Protein AF-A0A958PJY7-F1 (afdb_monomer_lite)

Secondary structure (DSSP, 8-state):
--TTHHHHHHHHH-SS------TTT-PPP------HHHHS-HHHHHHHHHHHHHHHHHHHH-HHHHHHHHHHHHTS-GGGTTTTGGG------B-HHHHHHHHHHHHHHHTSGGGTTPPPP-GGGG---HHHHHH-GGGB----

Sequence (144 aa):
TWNPYISQIRQAFGKGYAFYSGDEFYVLSWNLVATEAFASDTRRSSSLLRAFDRAREFMESSPEEAKILVSNALRVENRLLDPYWPDMEFDTTLDQSLILAMEAQARWYAQKERYKGQAVPNFLDYLSLDPLTQVSPEKVGVIR

pLDDT: mean 88.81, std 7.97, range [66.19, 97.88]

Radius of gyration: 19.01 Å; chains: 1; bounding box: 50×26×52 Å

Structure (mmCIF, N/CA/C/O backbone):
data_AF-A0A958PJY7-F1
#
_entry.id   AF-A0A958PJY7-F1
#
loop_
_atom_site.group_PDB
_atom_site.id
_atom_site.type_symbol
_atom_site.label_atom_id
_atom_site.label_alt_id
_atom_site.label_comp_id
_atom_site.label_asym_id
_atom_site.label_entity_id
_atom_site.label_seq_id
_atom_site.pdbx_PDB_ins_code
_atom_site.Cartn_x
_atom_site.Cartn_y
_atom_site.Cartn_z
_atom_site.occupancy
_atom_site.B_iso_or_equiv
_atom_site.auth_seq_id
_atom_site.auth_comp_id
_atom_site.auth_asym_id
_atom_site.auth_atom_id
_atom_site.pdbx_PDB_model_num
ATOM 1 N N . THR A 1 1 ? -9.414 -3.334 -19.588 1.00 70.44 1 THR A N 1
ATOM 2 C CA . THR A 1 1 ? -8.520 -4.483 -19.304 1.00 70.44 1 THR A CA 1
ATOM 3 C C . THR A 1 1 ? -7.217 -3.960 -18.714 1.00 70.44 1 THR A C 1
ATOM 5 O O . THR A 1 1 ? -7.046 -2.750 -18.752 1.00 70.44 1 THR A O 1
ATOM 8 N N . TRP A 1 2 ? -6.348 -4.810 -18.156 1.00 73.81 2 TRP A N 1
ATOM 9 C CA . TRP A 1 2 ? -5.084 -4.430 -17.489 1.00 73.81 2 TRP A CA 1
ATOM 10 C C . TRP A 1 2 ? -3.857 -5.009 -18.219 1.00 73.81 2 TRP A C 1
ATOM 12 O O . TRP A 1 2 ? -4.009 -5.847 -19.113 1.00 73.81 2 TRP A O 1
ATOM 22 N N . ASN A 1 3 ? -2.641 -4.585 -17.868 1.00 72.19 3 ASN A N 1
ATOM 23 C CA . ASN A 1 3 ? -1.423 -5.272 -18.314 1.00 72.19 3 ASN A CA 1
ATOM 24 C C . ASN A 1 3 ? -1.400 -6.723 -17.780 1.00 72.19 3 ASN A C 1
ATOM 26 O O . ASN A 1 3 ? -1.895 -6.973 -16.684 1.00 72.19 3 ASN A O 1
ATOM 30 N N . PRO A 1 4 ? -0.879 -7.709 -18.533 1.00 68.38 4 PRO A N 1
ATOM 31 C CA . PRO A 1 4 ? -0.191 -7.590 -19.824 1.00 68.38 4 PRO A CA 1
ATOM 32 C C . PRO A 1 4 ? -1.130 -7.527 -21.046 1.00 68.38 4 PRO A C 1
ATOM 34 O O . PRO A 1 4 ? -0.666 -7.356 -22.173 1.00 68.38 4 PRO A O 1
ATOM 37 N N . TYR A 1 5 ? -2.448 -7.655 -20.864 1.00 77.81 5 TYR A N 1
ATOM 38 C CA . TYR A 1 5 ? -3.404 -7.720 -21.976 1.00 77.81 5 TYR A CA 1
ATOM 39 C C . TYR A 1 5 ? -3.482 -6.416 -22.779 1.00 77.81 5 TYR A C 1
ATOM 41 O O . TYR A 1 5 ? -3.669 -6.468 -23.992 1.00 77.81 5 TYR A O 1
ATOM 49 N N . ILE A 1 6 ? -3.292 -5.251 -22.142 1.00 79.12 6 ILE A N 1
ATOM 50 C CA . ILE A 1 6 ? -3.172 -3.970 -22.863 1.00 79.12 6 ILE A CA 1
ATOM 51 C C . ILE A 1 6 ? -2.001 -4.029 -23.855 1.00 79.12 6 ILE A C 1
ATOM 53 O O . ILE A 1 6 ? -2.182 -3.701 -25.030 1.00 79.12 6 ILE A O 1
ATOM 57 N N . SER A 1 7 ? -0.820 -4.481 -23.416 1.00 76.62 7 SER A N 1
ATOM 58 C CA . SER A 1 7 ? 0.365 -4.607 -24.274 1.00 76.62 7 SER A CA 1
ATOM 59 C C . SER A 1 7 ? 0.125 -5.580 -25.433 1.00 76.62 7 SER A C 1
ATOM 61 O O . SER A 1 7 ? 0.457 -5.269 -26.575 1.00 76.62 7 SER A O 1
ATOM 63 N N . GLN A 1 8 ? -0.515 -6.723 -25.161 1.00 79.56 8 GLN A N 1
ATOM 64 C CA . GLN A 1 8 ? -0.845 -7.724 -26.182 1.00 79.56 8 GLN A CA 1
ATOM 65 C C . GLN A 1 8 ? -1.832 -7.186 -27.228 1.00 79.56 8 GLN A C 1
ATOM 67 O O . GLN A 1 8 ? -1.619 -7.372 -28.423 1.00 79.56 8 GLN A O 1
ATOM 72 N N . ILE A 1 9 ? -2.882 -6.472 -26.805 1.00 83.50 9 ILE A N 1
ATOM 73 C CA . ILE A 1 9 ? -3.858 -5.855 -27.719 1.00 83.50 9 ILE A CA 1
ATOM 74 C C . ILE A 1 9 ? -3.178 -4.800 -28.597 1.00 83.50 9 ILE A C 1
ATOM 76 O O . ILE A 1 9 ? -3.399 -4.782 -29.808 1.00 83.50 9 ILE A O 1
ATOM 80 N N . ARG A 1 10 ? -2.311 -3.956 -28.021 1.00 81.50 10 ARG A N 1
ATOM 81 C CA . ARG A 1 10 ? -1.537 -2.970 -28.794 1.00 81.50 10 ARG A CA 1
ATOM 82 C C . ARG A 1 10 ? -0.687 -3.643 -29.870 1.00 81.50 10 ARG A C 1
ATOM 84 O O . ARG A 1 10 ? -0.689 -3.194 -31.013 1.00 81.50 10 ARG A O 1
ATOM 91 N N . GLN A 1 11 ? -0.002 -4.727 -29.512 1.00 81.88 11 GLN A N 1
ATOM 92 C CA . GLN A 1 11 ? 0.849 -5.466 -30.440 1.00 81.88 11 GLN A CA 1
ATOM 93 C C . GLN A 1 11 ? 0.041 -6.173 -31.538 1.00 81.88 11 GLN A C 1
ATOM 95 O O . GLN A 1 11 ? 0.462 -6.175 -32.691 1.00 81.88 11 GLN A O 1
ATOM 100 N N . ALA A 1 12 ? -1.119 -6.741 -31.198 1.00 85.31 12 ALA A N 1
ATOM 101 C CA . ALA A 1 12 ? -1.949 -7.497 -32.132 1.00 85.31 12 ALA A CA 1
ATOM 102 C C . ALA A 1 12 ? -2.710 -6.610 -33.132 1.00 85.31 12 ALA A C 1
ATOM 104 O O . ALA A 1 12 ? -2.837 -6.979 -34.296 1.00 85.31 12 ALA A O 1
ATOM 105 N N . PHE A 1 13 ? -3.227 -5.458 -32.694 1.00 83.88 13 PHE A N 1
ATOM 106 C CA . PHE A 1 13 ? -4.108 -4.626 -33.522 1.00 83.88 13 PHE A CA 1
ATOM 107 C C . PHE A 1 13 ? -3.397 -3.450 -34.198 1.00 83.88 13 PHE A C 1
ATOM 109 O O . PHE A 1 13 ? -3.867 -2.988 -35.234 1.00 83.88 13 PHE A O 1
ATOM 116 N N . GLY A 1 14 ? -2.263 -2.969 -33.675 1.00 80.38 14 GLY A N 1
ATOM 117 C CA . GLY A 1 14 ? -1.501 -1.864 -34.267 1.00 80.38 14 GLY A CA 1
ATOM 118 C C . GLY A 1 14 ? -2.259 -0.527 -34.279 1.00 80.38 14 GLY A C 1
ATOM 119 O O . GLY A 1 14 ? -2.002 0.333 -33.444 1.00 80.38 14 GLY A O 1
ATOM 120 N N . LYS A 1 15 ? -3.195 -0.333 -35.219 1.00 80.12 15 LYS A N 1
ATOM 121 C CA . LYS A 1 15 ? -4.085 0.841 -35.336 1.00 80.12 15 LYS A CA 1
ATOM 122 C C . LYS A 1 15 ? -5.557 0.403 -35.299 1.00 80.12 15 LYS A C 1
ATOM 124 O O . LYS A 1 15 ? -5.874 -0.724 -35.649 1.00 80.12 15 LYS A O 1
ATOM 129 N N . GLY A 1 16 ? -6.467 1.310 -34.933 1.00 81.00 16 GLY A N 1
ATOM 130 C CA . GLY A 1 16 ? -7.920 1.055 -34.972 1.00 81.00 16 GLY A CA 1
ATOM 131 C C . GLY A 1 16 ? -8.568 0.709 -33.628 1.00 81.00 16 GLY A C 1
ATOM 132 O O . GLY A 1 16 ? -9.693 0.224 -33.604 1.00 81.00 16 GLY A O 1
ATOM 133 N N . TYR A 1 17 ? -7.887 0.978 -32.512 1.00 79.19 17 TYR A N 1
ATOM 134 C CA . TYR A 1 17 ? -8.467 0.931 -31.170 1.00 79.19 17 TYR A CA 1
ATOM 135 C C . TYR A 1 17 ? -8.529 2.339 -30.565 1.00 79.19 17 TYR A C 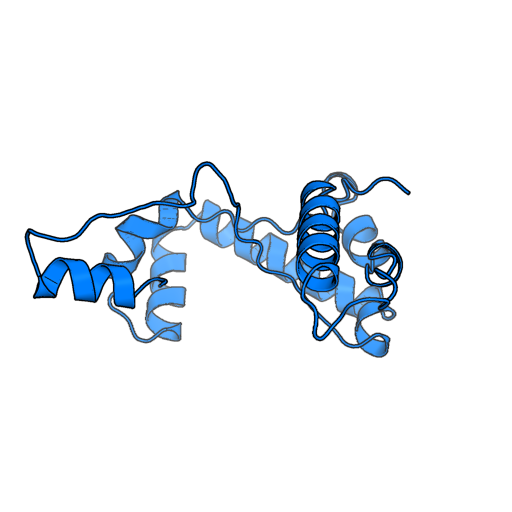1
ATOM 137 O O . TYR A 1 17 ? -7.673 3.180 -30.841 1.00 79.19 17 TYR A O 1
ATOM 145 N N . ALA A 1 18 ? -9.524 2.585 -29.712 1.00 82.69 18 ALA A N 1
ATOM 146 C CA . ALA A 1 18 ? -9.548 3.744 -28.827 1.00 82.69 18 ALA A CA 1
ATOM 147 C C . ALA A 1 18 ? -8.992 3.327 -27.462 1.00 82.69 18 ALA A C 1
ATOM 149 O O . ALA A 1 18 ? -9.424 2.322 -26.894 1.00 82.69 18 ALA A O 1
ATOM 150 N N . PHE A 1 19 ? -8.014 4.075 -26.953 1.00 78.12 19 PHE A N 1
ATOM 151 C CA . PHE A 1 19 ? -7.470 3.864 -25.617 1.00 78.12 19 PHE A CA 1
ATOM 152 C C . PHE A 1 19 ? -8.005 4.948 -24.691 1.00 78.12 19 PHE A C 1
ATOM 154 O O . PHE A 1 19 ? -7.750 6.128 -24.909 1.00 78.12 19 PHE A O 1
ATOM 161 N N . TYR A 1 20 ? -8.737 4.524 -23.668 1.00 77.94 20 TYR A N 1
ATOM 162 C CA . TYR A 1 20 ? -9.148 5.376 -22.563 1.00 77.94 20 TYR A CA 1
ATOM 163 C C . TYR A 1 20 ? -8.291 4.976 -21.368 1.00 77.94 20 TYR A C 1
ATOM 165 O O . TYR A 1 20 ? -8.437 3.859 -20.866 1.00 77.94 20 TYR A O 1
ATOM 173 N N . SER A 1 21 ? -7.358 5.842 -20.972 1.00 70.75 21 SER A N 1
ATOM 174 C CA . SER A 1 21 ? -6.606 5.644 -19.734 1.00 70.75 21 SER A CA 1
ATOM 175 C C . SER A 1 21 ? -7.438 6.174 -18.568 1.00 70.75 21 SER A C 1
ATOM 177 O O . SER A 1 21 ? -8.155 7.167 -18.696 1.00 70.75 21 SER A O 1
ATOM 179 N N . GLY A 1 22 ? -7.426 5.434 -17.461 1.00 67.69 22 GLY A N 1
ATOM 180 C CA . GLY A 1 22 ? -8.086 5.836 -16.220 1.00 67.69 22 GLY A CA 1
ATOM 181 C C . GLY A 1 22 ? -7.154 6.608 -15.294 1.00 67.69 22 GLY A C 1
ATOM 182 O O . GLY A 1 22 ? -7.562 6.920 -14.182 1.00 67.69 22 GLY A O 1
ATOM 183 N N . ASP A 1 23 ? -5.927 6.887 -15.736 1.00 67.31 23 ASP A N 1
ATOM 184 C CA . ASP A 1 23 ? -4.821 7.332 -14.883 1.00 67.31 23 ASP A CA 1
ATOM 185 C C . ASP A 1 23 ? -5.106 8.716 -14.269 1.00 67.31 23 ASP A C 1
ATOM 187 O O . ASP A 1 23 ? -4.646 9.022 -13.176 1.00 67.31 23 ASP A O 1
ATOM 191 N N . GLU A 1 24 ? -5.947 9.522 -14.926 1.00 66.19 24 GLU A N 1
ATOM 192 C CA . GLU A 1 24 ? -6.422 10.821 -14.422 1.00 66.19 24 GLU A CA 1
ATOM 193 C C . GLU A 1 24 ? -7.595 10.714 -13.428 1.00 66.19 24 GLU A C 1
ATOM 195 O O . GLU A 1 24 ? -7.910 11.679 -12.733 1.00 66.19 24 GLU A O 1
ATOM 200 N N . PHE A 1 25 ? -8.272 9.564 -13.355 1.00 70.12 25 PHE A N 1
ATOM 201 C CA . PHE A 1 25 ? -9.529 9.401 -12.610 1.00 70.12 25 PHE A CA 1
ATOM 202 C C . PHE A 1 25 ? -9.456 8.357 -11.497 1.00 70.12 25 PHE A C 1
ATOM 204 O O . PHE A 1 25 ? -10.376 8.274 -10.679 1.00 70.12 25 PHE A O 1
ATOM 211 N N . TYR A 1 26 ? -8.416 7.523 -11.481 1.00 69.56 26 TYR A N 1
ATOM 212 C CA . TYR A 1 26 ? -8.337 6.400 -10.564 1.00 69.56 26 TYR A CA 1
ATOM 213 C C . TYR A 1 26 ? -6.895 5.978 -10.284 1.00 69.56 26 TYR A C 1
ATOM 215 O O . TYR A 1 26 ? -6.175 5.537 -11.177 1.00 69.56 26 TYR A O 1
ATOM 223 N N . VAL A 1 27 ? -6.514 6.034 -9.009 1.00 73.44 27 VAL A N 1
ATOM 224 C CA . VAL A 1 27 ? -5.276 5.434 -8.509 1.00 73.44 27 VAL A CA 1
ATOM 225 C C . VAL A 1 27 ? -5.577 4.007 -8.070 1.00 73.44 27 VAL A C 1
ATOM 227 O O . VAL A 1 27 ? -6.519 3.757 -7.314 1.00 73.44 27 VAL A O 1
ATOM 230 N N . LEU A 1 28 ? -4.778 3.056 -8.544 1.00 80.12 28 LEU A N 1
ATOM 231 C CA . LEU A 1 28 ? -4.844 1.679 -8.070 1.00 80.12 28 LEU A CA 1
A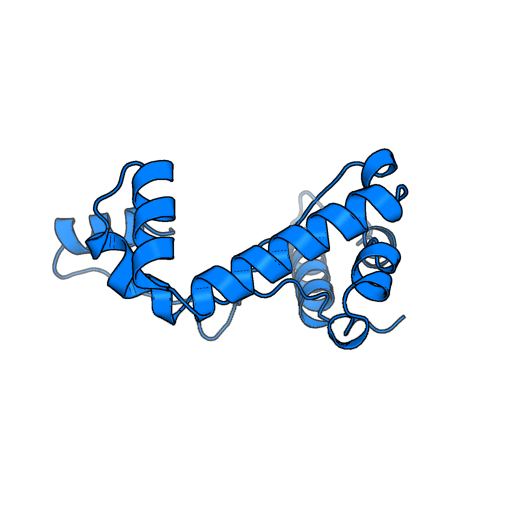TOM 232 C C . LEU A 1 28 ? -4.050 1.530 -6.783 1.00 80.12 28 LEU A C 1
ATOM 234 O O . LEU A 1 28 ? -2.841 1.735 -6.772 1.00 80.12 28 LEU A O 1
ATOM 238 N N . SER A 1 29 ? -4.735 1.116 -5.721 1.00 86.12 29 SER A N 1
ATOM 239 C CA . SER A 1 29 ? -4.103 0.746 -4.462 1.00 86.12 29 SER A CA 1
ATOM 240 C C . SER A 1 29 ? -3.890 -0.763 -4.368 1.00 86.12 29 SER A C 1
ATOM 242 O O . SER A 1 29 ? -4.740 -1.570 -4.761 1.00 86.12 29 SER A O 1
ATOM 244 N N . TRP A 1 30 ? -2.752 -1.145 -3.794 1.00 89.81 30 TRP A N 1
ATOM 245 C CA . TRP A 1 30 ? -2.466 -2.514 -3.382 1.00 89.81 30 TRP A CA 1
ATOM 246 C C . TRP A 1 30 ? -2.658 -2.610 -1.873 1.00 89.81 30 TRP A C 1
ATOM 248 O O . TRP A 1 30 ? -1.859 -2.096 -1.098 1.00 89.81 30 TRP A O 1
ATOM 258 N N . ASN A 1 31 ? -3.748 -3.248 -1.450 1.00 93.25 31 ASN A N 1
ATOM 259 C CA . ASN A 1 31 ? -4.122 -3.297 -0.039 1.00 93.25 31 ASN A CA 1
ATOM 260 C C . ASN A 1 31 ? -3.551 -4.551 0.629 1.00 93.25 31 ASN A C 1
ATOM 262 O O . ASN A 1 31 ? -3.809 -5.673 0.183 1.00 93.25 31 ASN A O 1
ATOM 266 N N . LEU A 1 32 ? -2.818 -4.370 1.729 1.00 94.19 32 LEU A N 1
ATOM 267 C CA . LEU A 1 32 ? -2.431 -5.469 2.609 1.00 94.19 32 LEU A CA 1
ATOM 268 C C . LEU A 1 32 ? -3.636 -5.871 3.460 1.00 94.19 32 LEU A C 1
ATOM 270 O O . LEU A 1 32 ? -4.130 -5.090 4.268 1.00 94.19 32 LEU A O 1
ATOM 274 N N . VAL A 1 33 ? -4.101 -7.106 3.283 1.00 95.25 33 VAL A N 1
ATOM 275 C CA . VAL A 1 33 ? -5.240 -7.655 4.023 1.00 95.25 33 VAL A CA 1
ATOM 276 C C . VAL A 1 33 ? -4.770 -8.846 4.842 1.00 95.25 33 VAL A C 1
ATOM 278 O O . VAL A 1 33 ? -4.040 -9.709 4.353 1.00 95.25 33 VAL A O 1
ATOM 281 N N . ALA A 1 34 ? -5.204 -8.903 6.094 1.00 95.19 34 ALA A N 1
ATOM 282 C CA . ALA A 1 34 ? -4.890 -9.987 7.006 1.00 95.19 34 ALA A CA 1
ATOM 283 C C . ALA A 1 34 ? -6.131 -10.399 7.798 1.00 95.19 34 ALA A C 1
ATOM 285 O O . ALA A 1 34 ? -7.101 -9.653 7.911 1.00 95.19 34 ALA A O 1
ATOM 286 N N . THR A 1 35 ? -6.088 -11.593 8.383 1.00 96.56 35 THR A N 1
ATOM 287 C CA . THR A 1 35 ? -7.076 -11.995 9.389 1.00 96.56 35 THR A CA 1
ATOM 288 C C . THR A 1 35 ? -6.985 -11.082 10.609 1.00 96.56 35 THR A C 1
ATOM 290 O O . THR A 1 35 ? -5.878 -10.698 10.991 1.00 96.56 35 THR A O 1
ATOM 293 N N . GLU A 1 36 ? -8.102 -10.855 11.296 1.00 94.06 36 GLU A N 1
ATOM 294 C CA . GLU A 1 36 ? -8.151 -10.074 12.540 1.00 94.06 36 GLU A CA 1
ATOM 295 C C . GLU A 1 36 ? -7.140 -10.566 13.591 1.00 94.06 36 GLU A C 1
ATOM 297 O O . GLU A 1 36 ? -6.441 -9.767 14.210 1.00 94.06 36 GLU A O 1
ATOM 302 N N . ALA A 1 37 ? -6.963 -11.885 13.721 1.00 96.56 37 ALA A N 1
ATOM 303 C CA . ALA A 1 37 ? -5.994 -12.480 14.645 1.00 96.56 37 ALA A CA 1
ATOM 304 C C . ALA A 1 37 ? -4.528 -12.120 14.327 1.00 96.56 37 ALA A C 1
ATOM 306 O O . ALA A 1 37 ? -3.697 -12.059 15.227 1.00 96.56 37 ALA A O 1
ATOM 307 N N . PHE A 1 38 ? -4.193 -11.891 13.055 1.00 97.06 38 PHE A N 1
ATOM 308 C CA . PHE A 1 38 ? -2.850 -11.463 12.655 1.00 97.06 38 PHE A CA 1
ATOM 309 C C . PHE A 1 38 ? -2.701 -9.946 12.770 1.00 97.06 38 PHE A C 1
ATOM 311 O O . PHE A 1 38 ? -1.675 -9.469 13.245 1.00 97.06 38 PHE A O 1
ATOM 318 N N . ALA A 1 39 ? -3.724 -9.197 12.350 1.00 94.44 39 ALA A N 1
ATOM 319 C CA . ALA A 1 39 ? -3.727 -7.741 12.420 1.00 94.44 39 ALA A CA 1
ATOM 320 C C . ALA A 1 39 ? -3.610 -7.242 13.871 1.00 94.44 39 ALA A C 1
ATOM 322 O O . ALA A 1 39 ? -2.816 -6.342 14.142 1.00 94.44 39 ALA A O 1
ATOM 323 N N . SER A 1 40 ? -4.318 -7.895 14.801 1.00 94.31 40 SER A N 1
ATOM 324 C CA . SER A 1 40 ? -4.301 -7.570 16.234 1.00 94.31 40 SER A CA 1
ATOM 325 C C . SER A 1 40 ? -3.032 -8.014 16.979 1.00 94.31 40 SER A C 1
ATOM 327 O O . SER A 1 40 ? -2.748 -7.482 18.050 1.00 94.31 40 SER A O 1
ATOM 329 N N . ASP A 1 41 ? -2.213 -8.924 16.428 1.00 97.31 41 ASP A N 1
ATOM 330 C CA . ASP A 1 41 ? -0.850 -9.161 16.931 1.00 97.31 41 ASP A CA 1
ATOM 331 C C . ASP A 1 41 ? 0.076 -8.060 16.399 1.00 97.31 41 ASP A C 1
ATOM 333 O O . ASP A 1 41 ? 0.850 -8.269 15.459 1.00 97.31 41 ASP A O 1
ATOM 337 N N . THR A 1 42 ? 0.002 -6.877 17.021 1.00 96.25 42 THR A N 1
ATOM 338 C CA . THR A 1 42 ? 0.753 -5.676 16.619 1.00 96.25 42 THR A CA 1
ATOM 339 C C . THR A 1 42 ? 2.249 -5.948 16.497 1.00 96.25 42 THR A C 1
ATOM 341 O O . THR A 1 42 ? 2.918 -5.400 15.633 1.00 96.25 42 THR A O 1
ATOM 344 N N . ARG A 1 43 ? 2.815 -6.851 17.305 1.00 97.31 43 ARG A N 1
ATOM 345 C CA . ARG A 1 43 ? 4.238 -7.197 17.199 1.00 97.31 43 ARG A CA 1
ATOM 346 C C . ARG A 1 43 ? 4.541 -7.896 15.871 1.00 97.31 43 ARG A C 1
ATOM 348 O O . ARG A 1 43 ? 5.525 -7.548 15.215 1.00 97.31 43 ARG A O 1
ATOM 355 N N . ARG A 1 44 ? 3.742 -8.897 15.486 1.00 97.62 44 ARG A N 1
ATOM 356 C CA . ARG A 1 44 ? 3.941 -9.624 14.221 1.00 97.62 44 ARG A CA 1
ATOM 357 C C . ARG A 1 44 ? 3.630 -8.751 13.013 1.00 97.62 44 ARG A C 1
ATOM 359 O O . ARG A 1 44 ? 4.435 -8.725 12.083 1.00 97.62 44 ARG A O 1
ATOM 366 N N . SER A 1 45 ? 2.519 -8.023 13.037 1.00 97.44 45 SER A N 1
ATOM 367 C CA . SER A 1 45 ? 2.127 -7.143 11.935 1.00 97.44 45 SER A CA 1
ATOM 368 C C . SER A 1 45 ? 3.111 -5.978 11.762 1.00 97.44 45 SER A C 1
ATOM 370 O O . SER A 1 45 ? 3.587 -5.769 10.648 1.00 97.44 45 SER A O 1
ATOM 372 N N . SER A 1 46 ? 3.568 -5.325 12.837 1.00 97.81 46 SER A N 1
ATOM 373 C CA . SER A 1 46 ? 4.634 -4.309 12.762 1.00 97.81 46 SER A CA 1
ATOM 374 C C . SER A 1 46 ? 5.956 -4.879 12.241 1.00 97.81 46 SER A C 1
ATOM 376 O O . SER A 1 46 ? 6.676 -4.211 11.502 1.00 97.81 46 SER A O 1
ATOM 378 N N . SER A 1 47 ? 6.307 -6.122 12.595 1.00 97.75 47 SER A N 1
ATOM 379 C CA . SER A 1 47 ? 7.511 -6.770 12.056 1.00 97.75 47 SER A CA 1
ATOM 380 C C . SER A 1 47 ? 7.417 -7.003 10.548 1.00 97.75 47 SER A C 1
ATOM 382 O O . SER A 1 47 ? 8.440 -6.912 9.866 1.00 97.75 47 SER A O 1
ATOM 384 N N . LEU A 1 48 ? 6.224 -7.317 10.034 1.00 97.56 48 LEU A N 1
ATOM 385 C CA . LEU A 1 48 ? 5.985 -7.435 8.599 1.00 97.56 48 LEU A CA 1
ATOM 386 C C . LEU A 1 48 ? 6.129 -6.068 7.926 1.00 97.56 48 LEU A C 1
ATOM 388 O O . LEU A 1 48 ? 6.897 -5.952 6.979 1.00 97.56 48 LEU A O 1
ATOM 392 N N . LEU A 1 49 ? 5.492 -5.023 8.458 1.00 97.44 49 LEU A N 1
ATOM 393 C CA . LEU A 1 49 ? 5.571 -3.668 7.896 1.00 97.44 49 LEU A CA 1
ATOM 394 C C . LEU A 1 49 ? 7.013 -3.127 7.852 1.00 97.44 49 LEU A C 1
ATOM 396 O O . LEU A 1 49 ? 7.437 -2.606 6.827 1.00 97.44 49 LEU A O 1
ATOM 400 N N . ARG A 1 50 ? 7.839 -3.377 8.881 1.00 97.88 50 ARG A N 1
ATOM 401 C CA . ARG A 1 50 ? 9.287 -3.061 8.832 1.00 97.88 50 ARG A CA 1
ATOM 402 C C . ARG A 1 50 ? 10.047 -3.843 7.756 1.00 97.88 50 ARG A C 1
ATOM 404 O O . ARG A 1 50 ? 11.121 -3.428 7.327 1.00 97.88 50 ARG A O 1
ATOM 411 N N . ALA A 1 51 ? 9.584 -5.033 7.376 1.00 97.62 51 ALA A N 1
ATOM 412 C CA . ALA A 1 51 ? 10.176 -5.768 6.260 1.00 97.62 51 ALA A CA 1
ATOM 413 C C . ALA A 1 51 ? 9.795 -5.138 4.914 1.00 97.62 51 ALA A C 1
ATOM 415 O O . ALA A 1 51 ? 10.650 -5.074 4.037 1.00 97.62 51 ALA A O 1
ATOM 416 N N . PHE A 1 52 ? 8.567 -4.628 4.781 1.00 96.50 52 PHE A N 1
ATOM 417 C CA . PHE A 1 52 ? 8.137 -3.863 3.608 1.00 96.50 52 PHE A CA 1
ATOM 418 C C . PHE A 1 52 ? 8.930 -2.562 3.457 1.00 96.50 52 PHE A C 1
ATOM 420 O O . PHE A 1 52 ? 9.439 -2.311 2.371 1.00 96.50 52 PHE A O 1
ATOM 427 N N . ASP A 1 53 ? 9.146 -1.802 4.535 1.00 95.62 53 ASP A N 1
ATOM 428 C CA . ASP A 1 53 ? 9.978 -0.589 4.471 1.00 95.62 53 ASP A CA 1
ATOM 429 C C . ASP A 1 53 ? 11.414 -0.889 4.027 1.00 95.62 53 ASP A C 1
ATOM 431 O O . ASP A 1 53 ? 11.932 -0.236 3.129 1.00 95.62 53 ASP A O 1
ATOM 435 N N . ARG A 1 54 ? 12.037 -1.944 4.569 1.00 97.06 54 ARG A N 1
ATOM 436 C CA . ARG A 1 54 ? 13.373 -2.374 4.118 1.00 97.06 54 ARG A CA 1
ATOM 437 C C . ARG A 1 54 ? 13.386 -2.818 2.656 1.00 97.06 54 ARG A C 1
ATOM 439 O O . ARG A 1 54 ? 14.375 -2.603 1.962 1.00 97.06 54 ARG A O 1
ATOM 446 N N . ALA A 1 55 ? 12.317 -3.463 2.187 1.00 96.12 55 ALA A N 1
ATOM 447 C CA . ALA A 1 55 ? 12.196 -3.847 0.785 1.00 96.12 55 ALA A CA 1
ATOM 448 C C . ALA A 1 55 ? 12.071 -2.612 -0.116 1.00 96.12 55 ALA A C 1
ATOM 450 O O . ALA A 1 55 ? 12.739 -2.554 -1.143 1.00 96.12 55 ALA A O 1
ATOM 451 N N . ARG A 1 56 ? 11.279 -1.612 0.286 1.00 95.25 56 ARG A N 1
ATOM 452 C CA . ARG A 1 56 ? 11.171 -0.321 -0.404 1.00 95.25 56 ARG A CA 1
ATOM 453 C C . ARG A 1 56 ? 12.524 0.382 -0.481 1.00 95.25 56 ARG A C 1
ATOM 455 O O . ARG A 1 56 ? 12.965 0.702 -1.578 1.00 95.25 56 ARG A O 1
ATOM 462 N N . GLU A 1 57 ? 13.218 0.528 0.646 1.00 95.56 57 GLU A N 1
ATOM 463 C CA . GLU A 1 57 ? 14.564 1.121 0.696 1.00 95.56 57 GLU A CA 1
ATOM 464 C C . GLU A 1 57 ? 15.547 0.392 -0.233 1.00 95.56 57 GLU A C 1
ATOM 466 O O . GLU A 1 57 ? 16.336 1.022 -0.939 1.00 95.56 57 GLU A O 1
ATOM 471 N N . PHE A 1 58 ? 15.491 -0.942 -0.278 1.00 96.50 58 PHE A N 1
ATOM 472 C CA . PHE A 1 58 ? 16.295 -1.736 -1.207 1.00 96.50 58 PHE A CA 1
ATOM 473 C C . PHE A 1 58 ? 15.932 -1.474 -2.678 1.00 96.50 58 PHE A C 1
ATOM 475 O O . PHE A 1 58 ? 16.823 -1.325 -3.510 1.00 96.50 58 PHE A O 1
ATOM 482 N N . MET A 1 59 ? 14.642 -1.383 -3.013 1.00 94.50 59 MET A N 1
ATOM 483 C CA . MET A 1 59 ? 14.194 -1.075 -4.378 1.00 94.50 59 MET A CA 1
ATOM 484 C C . MET A 1 59 ? 14.593 0.336 -4.826 1.00 94.50 59 MET A C 1
ATOM 486 O O . MET A 1 59 ? 14.926 0.524 -5.994 1.00 94.50 59 MET A O 1
ATOM 490 N N . GLU A 1 60 ? 14.593 1.307 -3.911 1.00 93.12 60 GLU A N 1
ATOM 491 C CA . GLU A 1 60 ? 15.013 2.689 -4.169 1.00 93.12 60 GLU A CA 1
ATOM 492 C C . GLU A 1 60 ? 16.539 2.804 -4.339 1.00 93.12 60 GLU A C 1
ATOM 494 O O . GLU A 1 60 ? 17.017 3.489 -5.243 1.00 93.12 60 GLU A O 1
ATOM 499 N N . SER A 1 61 ? 17.312 2.120 -3.489 1.00 96.06 61 SER A N 1
ATOM 500 C CA . SER A 1 61 ? 18.784 2.184 -3.490 1.00 96.06 61 SER A CA 1
ATOM 501 C C . SER A 1 61 ? 19.451 1.305 -4.552 1.00 96.06 61 SER A C 1
ATOM 503 O O . SER A 1 61 ? 20.510 1.675 -5.063 1.00 96.06 61 SER A O 1
ATOM 505 N N . SER A 1 62 ? 18.826 0.182 -4.918 1.00 96.38 62 SER A N 1
ATOM 506 C CA . SER A 1 62 ? 19.359 -0.806 -5.864 1.00 96.38 62 SER A CA 1
ATOM 507 C C . SER A 1 62 ? 18.295 -1.265 -6.880 1.00 96.38 62 SER A C 1
ATOM 509 O O . SER A 1 62 ? 17.974 -2.457 -6.954 1.00 96.38 62 SER A O 1
ATOM 511 N N . PRO A 1 63 ? 17.748 -0.359 -7.717 1.00 93.62 63 PRO A N 1
ATOM 512 C CA . PRO A 1 63 ? 16.609 -0.657 -8.593 1.00 93.62 63 PRO A CA 1
ATOM 513 C C . PRO A 1 63 ? 16.884 -1.766 -9.620 1.00 93.62 63 PRO A C 1
ATOM 515 O O . PRO A 1 63 ? 16.004 -2.576 -9.907 1.00 93.62 63 PRO A O 1
ATOM 518 N N . GLU A 1 64 ? 18.103 -1.860 -10.158 1.00 94.88 64 GLU A N 1
ATOM 519 C CA . GLU A 1 64 ? 18.458 -2.918 -11.116 1.00 94.88 64 GLU A CA 1
ATOM 520 C C . GLU A 1 64 ? 18.492 -4.305 -10.463 1.00 94.88 64 GLU A C 1
ATOM 522 O O . GLU A 1 64 ? 17.947 -5.268 -11.008 1.00 94.88 64 GLU A O 1
ATOM 527 N N . GLU A 1 65 ? 19.067 -4.411 -9.264 1.00 96.69 65 GLU A N 1
ATOM 528 C CA . GLU A 1 65 ? 19.091 -5.662 -8.499 1.00 96.69 65 GLU A CA 1
ATOM 529 C C . GLU A 1 65 ? 17.678 -6.072 -8.072 1.00 96.69 65 GLU A C 1
ATOM 531 O O . GLU A 1 65 ? 17.296 -7.238 -8.205 1.00 96.69 65 GLU A O 1
ATOM 536 N N . ALA A 1 66 ? 16.864 -5.107 -7.641 1.00 95.88 66 ALA A N 1
ATOM 537 C CA . ALA A 1 66 ? 15.458 -5.326 -7.342 1.00 95.88 66 ALA A CA 1
ATOM 538 C C . ALA A 1 66 ? 14.676 -5.841 -8.558 1.00 95.88 66 ALA A C 1
ATOM 540 O O . ALA A 1 66 ? 13.976 -6.852 -8.450 1.00 95.88 66 ALA A O 1
ATOM 541 N N . LYS A 1 67 ? 14.845 -5.229 -9.739 1.00 94.31 67 LYS A N 1
ATOM 542 C CA . LYS A 1 67 ? 14.243 -5.720 -10.989 1.00 94.31 67 LYS A CA 1
ATOM 543 C C . LYS A 1 67 ? 14.688 -7.144 -11.320 1.00 94.31 67 LYS A C 1
ATOM 545 O O . LYS A 1 67 ? 13.873 -7.939 -11.791 1.00 94.31 67 LYS A O 1
ATOM 550 N N . ILE A 1 68 ? 15.942 -7.522 -11.050 1.00 95.88 68 ILE A N 1
ATOM 551 C CA . ILE A 1 68 ? 16.413 -8.908 -11.228 1.00 95.88 68 ILE A CA 1
ATOM 552 C C . ILE A 1 68 ? 15.656 -9.862 -10.294 1.00 95.88 68 ILE A C 1
ATOM 554 O O . ILE A 1 68 ? 15.161 -10.893 -10.750 1.00 95.88 68 ILE A O 1
ATOM 558 N N . LEU A 1 69 ? 15.500 -9.522 -9.013 1.00 96.00 69 LEU A N 1
ATOM 559 C CA . LEU A 1 69 ? 14.728 -10.344 -8.073 1.00 96.00 69 LEU A CA 1
ATOM 560 C C . LEU A 1 69 ? 13.265 -10.496 -8.508 1.00 96.00 69 LEU A C 1
ATOM 562 O O . LEU A 1 69 ? 12.748 -11.615 -8.549 1.00 96.00 69 LEU A O 1
ATOM 566 N N . VAL A 1 70 ? 12.616 -9.390 -8.880 1.00 93.44 70 VAL A N 1
ATOM 567 C CA . VAL A 1 70 ? 11.214 -9.380 -9.323 1.00 93.44 70 VAL A CA 1
ATOM 568 C C . VAL A 1 70 ? 11.042 -10.175 -10.617 1.00 93.44 70 VAL A C 1
ATOM 570 O O . VAL A 1 70 ? 10.156 -11.022 -10.704 1.00 93.44 70 VAL A O 1
ATOM 573 N N . SER A 1 71 ? 11.905 -9.965 -11.610 1.00 92.88 71 SER A N 1
ATOM 574 C CA . SER A 1 71 ? 11.841 -10.677 -12.893 1.00 92.88 71 SER A CA 1
ATOM 575 C C . SER A 1 71 ? 12.052 -12.185 -12.738 1.00 92.88 71 SER A C 1
ATOM 577 O O . SER A 1 71 ? 11.302 -12.966 -13.325 1.00 92.88 71 SER A O 1
ATOM 579 N N . ASN A 1 72 ? 12.975 -12.607 -11.868 1.00 95.25 72 ASN A N 1
ATOM 580 C CA . ASN A 1 72 ? 13.163 -14.015 -11.517 1.00 95.25 72 ASN A CA 1
ATOM 581 C C . ASN A 1 72 ? 11.928 -14.609 -10.822 1.00 95.25 72 ASN A C 1
ATOM 583 O O . ASN A 1 72 ? 11.501 -15.714 -11.165 1.00 95.25 72 ASN A O 1
ATOM 587 N N . ALA A 1 73 ? 11.331 -13.881 -9.872 1.00 93.81 73 ALA A N 1
ATOM 588 C CA . ALA A 1 73 ? 10.138 -14.326 -9.152 1.00 93.81 73 ALA A CA 1
ATOM 589 C C . ALA A 1 73 ? 8.915 -14.453 -10.075 1.00 93.81 73 ALA A C 1
ATOM 591 O O . ALA A 1 73 ? 8.176 -15.436 -10.002 1.00 93.81 73 ALA A O 1
ATOM 592 N N . LEU A 1 74 ? 8.728 -13.485 -10.975 1.00 90.31 74 LEU A N 1
ATOM 593 C CA . LEU A 1 74 ? 7.626 -13.449 -11.938 1.00 90.31 74 LEU A CA 1
ATOM 594 C C . LEU A 1 74 ? 7.881 -14.299 -13.190 1.00 90.31 74 LEU A C 1
ATOM 596 O O . LEU A 1 74 ? 6.952 -14.530 -13.962 1.00 90.31 74 LEU A O 1
ATOM 600 N N . ARG A 1 75 ? 9.114 -14.784 -13.388 1.00 92.44 75 ARG A N 1
ATOM 601 C CA . ARG A 1 75 ? 9.563 -15.522 -14.581 1.00 92.44 75 ARG A CA 1
ATOM 602 C C . ARG A 1 75 ? 9.337 -14.737 -15.879 1.00 92.44 75 ARG A C 1
ATOM 604 O O . ARG A 1 75 ? 8.858 -15.284 -16.872 1.00 92.44 75 ARG A O 1
ATOM 611 N N . VAL A 1 76 ? 9.688 -13.454 -15.862 1.00 88.44 76 VAL A N 1
ATOM 612 C CA . VAL A 1 76 ? 9.625 -12.544 -17.018 1.00 88.44 76 VAL A CA 1
ATOM 613 C C . VAL A 1 76 ? 11.012 -11.990 -17.332 1.00 88.44 76 VAL A C 1
ATOM 615 O O . VAL A 1 76 ? 11.896 -12.006 -16.482 1.00 88.44 76 VAL A O 1
ATOM 618 N N . GLU A 1 77 ? 11.228 -11.489 -18.546 1.00 87.19 77 GLU A N 1
ATOM 619 C CA . GLU A 1 77 ? 12.478 -10.794 -18.873 1.00 87.19 77 GLU A CA 1
ATOM 620 C C . GLU A 1 77 ? 12.566 -9.464 -18.107 1.00 87.19 77 GLU A C 1
ATOM 622 O O . GLU A 1 77 ? 11.613 -8.688 -18.112 1.00 87.19 77 GLU A O 1
ATOM 627 N N . ASN A 1 78 ? 13.721 -9.172 -17.498 1.00 87.94 78 ASN A N 1
ATOM 628 C CA . ASN A 1 78 ? 13.943 -7.960 -16.695 1.00 87.94 78 ASN A CA 1
ATOM 629 C C . ASN A 1 78 ? 13.558 -6.668 -17.443 1.00 87.94 78 ASN A C 1
ATOM 631 O O . ASN A 1 78 ? 12.802 -5.861 -16.913 1.00 87.94 78 ASN A O 1
ATOM 635 N N . ARG A 1 79 ? 13.951 -6.544 -18.718 1.00 87.06 79 ARG A N 1
ATOM 636 C CA . ARG A 1 79 ? 13.635 -5.384 -19.574 1.00 87.06 79 ARG A CA 1
ATOM 637 C C . ARG A 1 79 ? 12.138 -5.098 -19.752 1.00 87.06 79 ARG A C 1
ATOM 639 O O . ARG A 1 79 ? 11.766 -4.022 -20.205 1.00 87.06 79 ARG A O 1
ATOM 646 N N . LEU A 1 80 ? 11.263 -6.068 -19.466 1.00 85.69 80 LEU A N 1
ATOM 647 C CA . LEU A 1 80 ? 9.813 -5.857 -19.530 1.00 85.69 80 LEU A CA 1
ATOM 648 C C . LEU A 1 80 ? 9.295 -5.045 -18.339 1.00 85.69 80 LEU A C 1
ATOM 650 O O . LEU A 1 80 ? 8.166 -4.568 -18.401 1.00 85.69 80 LEU A O 1
ATOM 654 N N . LEU A 1 81 ? 10.095 -4.893 -17.279 1.00 87.31 81 LEU A N 1
ATOM 655 C CA . LEU A 1 81 ? 9.759 -4.088 -16.107 1.00 87.31 81 LEU A CA 1
ATOM 656 C C . LEU A 1 81 ? 10.085 -2.603 -16.309 1.00 87.31 81 LEU A C 1
ATOM 658 O O . LEU A 1 81 ? 9.406 -1.767 -15.720 1.00 87.31 81 LEU A O 1
ATOM 662 N N . ASP A 1 82 ? 11.057 -2.265 -17.165 1.00 88.50 82 ASP A N 1
ATOM 663 C CA . ASP A 1 82 ? 11.535 -0.886 -17.365 1.00 88.50 82 ASP A CA 1
ATOM 664 C C . ASP A 1 82 ? 10.429 0.136 -17.671 1.00 88.50 82 ASP A C 1
ATOM 666 O O . ASP A 1 82 ? 10.467 1.219 -17.091 1.00 88.50 82 ASP A O 1
ATOM 670 N N . PRO A 1 83 ? 9.420 -0.161 -18.517 1.00 84.94 83 PRO A N 1
ATOM 671 C CA . PRO A 1 83 ? 8.369 0.810 -18.811 1.00 84.94 83 PRO A CA 1
ATOM 672 C C . PRO A 1 83 ? 7.424 1.081 -17.637 1.00 84.94 83 PRO A C 1
ATOM 674 O O . PRO A 1 83 ? 6.698 2.062 -17.690 1.00 84.94 83 PRO A O 1
ATOM 677 N N . TYR A 1 84 ? 7.382 0.200 -16.633 1.00 82.19 84 TYR A N 1
ATOM 678 C CA . TYR A 1 84 ? 6.426 0.269 -15.522 1.00 82.19 84 TYR A CA 1
ATOM 679 C C . TYR A 1 84 ? 7.084 0.666 -14.204 1.00 82.19 84 TYR A C 1
ATOM 681 O O . TYR A 1 84 ? 6.413 1.194 -13.327 1.00 82.19 84 TYR A O 1
ATOM 689 N N . TRP A 1 85 ? 8.382 0.396 -14.051 1.00 88.50 85 TRP A N 1
ATOM 690 C CA . TRP A 1 85 ? 9.114 0.639 -12.811 1.00 88.50 85 TRP A CA 1
ATOM 691 C C . TRP A 1 85 ? 9.029 2.095 -12.319 1.00 88.50 85 TRP A C 1
ATOM 693 O O . TRP A 1 85 ? 8.801 2.278 -11.127 1.00 88.50 85 TRP A O 1
ATOM 703 N N . PRO A 1 86 ? 9.142 3.130 -13.183 1.00 87.00 86 PRO A N 1
ATOM 704 C CA . PRO A 1 86 ? 9.016 4.524 -12.749 1.00 87.00 86 PRO A CA 1
ATOM 705 C C . PRO A 1 86 ? 7.608 4.912 -12.277 1.00 87.00 86 PRO A C 1
ATOM 707 O O . PRO A 1 86 ? 7.475 5.868 -11.522 1.00 87.00 86 PRO A O 1
ATOM 710 N N . ASP A 1 87 ? 6.579 4.179 -12.711 1.00 82.88 87 ASP A N 1
ATOM 711 C CA . ASP A 1 87 ? 5.175 4.455 -12.381 1.00 82.88 87 ASP A CA 1
ATOM 712 C C . ASP A 1 87 ? 4.725 3.731 -11.096 1.00 82.88 87 ASP A C 1
ATOM 714 O O . ASP A 1 87 ? 3.575 3.857 -10.674 1.00 82.88 87 ASP A O 1
ATOM 718 N N . MET A 1 88 ? 5.601 2.926 -10.484 1.00 84.50 88 MET A N 1
ATOM 719 C CA . MET A 1 88 ? 5.292 2.146 -9.289 1.00 84.50 88 MET A CA 1
ATOM 720 C C . MET A 1 88 ? 5.752 2.862 -8.019 1.00 84.50 88 MET A C 1
ATOM 722 O O . MET A 1 88 ? 6.944 3.050 -7.787 1.00 84.50 88 MET A O 1
ATOM 726 N N . GLU A 1 89 ? 4.796 3.174 -7.150 1.00 86.94 89 GLU A N 1
ATOM 727 C CA . GLU A 1 89 ? 5.052 3.644 -5.792 1.00 86.94 89 GLU A CA 1
ATOM 728 C C . GLU A 1 89 ? 4.926 2.467 -4.815 1.00 86.94 89 GLU A C 1
ATOM 730 O O . GLU A 1 89 ? 3.861 1.864 -4.673 1.00 86.94 89 GLU A O 1
ATOM 735 N N . PHE A 1 90 ? 6.036 2.104 -4.168 1.00 87.38 90 PHE A N 1
ATOM 736 C CA . PHE A 1 90 ? 6.116 0.957 -3.255 1.00 87.38 90 PHE A CA 1
ATOM 737 C C . PHE A 1 90 ? 6.050 1.361 -1.778 1.00 87.38 90 PHE A C 1
ATOM 739 O O . PHE A 1 90 ? 6.631 0.683 -0.926 1.00 87.38 90 PHE A O 1
ATOM 746 N N . ASP A 1 91 ? 5.367 2.464 -1.465 1.00 91.19 91 ASP A N 1
ATOM 747 C CA . ASP A 1 91 ? 5.199 2.900 -0.083 1.00 91.19 91 ASP A CA 1
ATOM 748 C C . ASP A 1 91 ? 3.981 2.260 0.593 1.00 91.19 91 ASP A C 1
ATOM 750 O O . ASP A 1 91 ? 2.949 2.005 -0.023 1.00 91.19 91 ASP A O 1
ATOM 754 N N . THR A 1 92 ? 4.127 1.946 1.881 1.00 94.31 92 THR A N 1
ATOM 755 C CA . THR A 1 92 ? 3.048 1.378 2.696 1.00 94.31 92 THR A CA 1
ATOM 756 C C . THR A 1 92 ? 2.455 2.473 3.568 1.00 94.31 92 THR A C 1
ATOM 758 O O . THR A 1 92 ? 2.938 2.737 4.669 1.00 94.31 92 THR A O 1
ATOM 761 N N . THR A 1 93 ? 1.397 3.102 3.065 1.00 94.69 93 THR A N 1
ATOM 762 C CA . THR A 1 93 ? 0.687 4.200 3.725 1.00 94.69 93 THR A CA 1
ATOM 763 C C . THR A 1 93 ? -0.760 3.821 4.030 1.00 94.69 93 THR A C 1
ATOM 765 O O . THR A 1 93 ? -1.344 2.908 3.440 1.00 94.69 93 THR A O 1
ATOM 768 N N . LEU A 1 94 ? -1.354 4.531 4.986 1.00 93.88 94 LEU A N 1
ATOM 769 C CA . LEU A 1 94 ? -2.794 4.535 5.212 1.00 93.88 94 LEU A CA 1
ATOM 770 C C . LEU A 1 94 ? -3.309 5.943 4.947 1.00 93.88 94 LEU A C 1
ATOM 772 O O . LEU A 1 94 ? -3.362 6.770 5.854 1.00 93.88 94 LEU A O 1
ATOM 776 N N . ASP A 1 95 ? -3.687 6.201 3.698 1.00 91.38 95 ASP A N 1
ATOM 777 C CA . ASP A 1 95 ? -4.179 7.502 3.255 1.00 91.38 95 ASP A CA 1
ATOM 778 C C . ASP A 1 95 ? -5.704 7.597 3.297 1.00 91.38 95 ASP A C 1
ATOM 780 O O . ASP A 1 95 ? -6.432 6.650 2.984 1.00 91.38 95 ASP A O 1
ATOM 784 N N . GLN A 1 96 ? -6.214 8.794 3.596 1.00 91.88 96 GLN A N 1
ATOM 785 C CA . GLN A 1 96 ? -7.653 9.070 3.572 1.00 91.88 96 GLN A CA 1
ATOM 786 C C . GLN A 1 96 ? -8.282 8.812 2.188 1.00 91.88 96 GLN A C 1
ATOM 788 O O . GLN A 1 96 ? -9.465 8.475 2.091 1.00 91.88 96 GLN A O 1
ATOM 793 N N . SER A 1 97 ? -7.497 8.939 1.112 1.00 90.25 97 SER A N 1
ATOM 794 C CA . SER A 1 97 ? -7.928 8.678 -0.266 1.00 90.25 97 SER A CA 1
ATOM 795 C C . SER A 1 97 ? -8.434 7.245 -0.463 1.0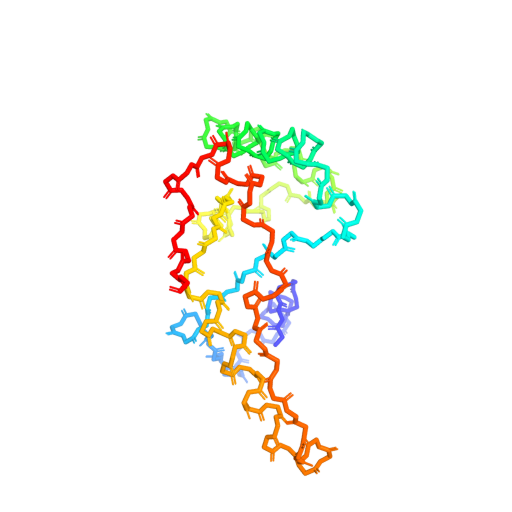0 90.25 97 SER A C 1
ATOM 797 O O . SER A 1 97 ? -9.413 7.048 -1.184 1.00 90.25 97 SER A O 1
ATOM 799 N N . LEU A 1 98 ? -7.848 6.259 0.230 1.00 90.94 98 LEU A N 1
ATOM 800 C CA . LEU A 1 98 ? -8.293 4.866 0.188 1.00 90.94 98 LEU A CA 1
ATOM 801 C C . LEU A 1 98 ? -9.721 4.721 0.729 1.00 90.94 98 LEU A C 1
ATOM 803 O O . LEU A 1 98 ? -10.551 4.034 0.133 1.00 90.94 98 LEU A O 1
ATOM 807 N N . ILE A 1 99 ? -10.029 5.408 1.830 1.00 92.38 99 ILE A N 1
ATOM 808 C CA . ILE A 1 99 ? -11.354 5.363 2.464 1.00 92.38 99 ILE A CA 1
ATOM 809 C C . ILE A 1 99 ? -12.394 6.009 1.557 1.00 92.38 99 ILE A C 1
ATOM 811 O O . ILE A 1 99 ? -13.430 5.407 1.275 1.00 92.38 99 ILE A O 1
ATOM 815 N N . LEU A 1 100 ? -12.077 7.187 1.015 1.00 91.06 100 LEU A N 1
ATOM 816 C CA . LEU A 1 100 ? -12.944 7.883 0.065 1.00 91.06 100 LEU A CA 1
ATOM 817 C C . LEU A 1 100 ? -13.222 7.033 -1.182 1.00 91.06 100 LEU A C 1
ATOM 819 O O . LEU A 1 100 ? -14.363 6.984 -1.650 1.00 91.06 100 LEU A O 1
ATOM 823 N N . ALA A 1 101 ? -12.207 6.332 -1.696 1.00 90.81 101 ALA A N 1
ATOM 824 C CA . ALA A 1 101 ? -12.353 5.432 -2.832 1.00 90.81 101 ALA A CA 1
ATOM 825 C C . ALA A 1 101 ? -13.282 4.248 -2.510 1.00 90.81 101 ALA A C 1
ATOM 827 O O . ALA A 1 101 ? -14.220 3.992 -3.270 1.00 90.81 101 ALA A O 1
ATOM 828 N N . MET A 1 102 ? -13.087 3.570 -1.373 1.00 91.88 102 MET A N 1
ATOM 829 C CA . MET A 1 102 ? -13.942 2.450 -0.957 1.00 91.88 102 MET A CA 1
ATOM 830 C C . MET A 1 102 ? -15.394 2.886 -0.718 1.00 91.88 102 MET A C 1
ATOM 832 O O . MET A 1 102 ? -16.325 2.213 -1.163 1.00 91.88 102 MET A O 1
ATOM 836 N N . GLU A 1 103 ? -15.619 4.047 -0.097 1.00 91.81 103 GLU A N 1
ATOM 837 C CA . GLU A 1 103 ? -16.965 4.598 0.079 1.00 91.81 103 GLU A CA 1
ATOM 838 C C . GLU A 1 103 ? -17.633 4.962 -1.249 1.00 91.81 103 GLU A C 1
ATOM 840 O O . GLU A 1 103 ? -18.826 4.712 -1.443 1.00 91.81 103 GLU A O 1
ATOM 845 N N . ALA A 1 104 ? -16.894 5.584 -2.173 1.00 90.62 104 ALA A N 1
ATOM 846 C CA . ALA A 1 104 ? -17.403 5.909 -3.501 1.00 90.62 104 ALA A CA 1
ATOM 847 C C . ALA A 1 104 ? -17.803 4.636 -4.261 1.00 90.62 104 ALA A C 1
ATOM 849 O O . ALA A 1 104 ? -18.896 4.576 -4.832 1.00 90.62 104 ALA A O 1
ATOM 850 N N . GLN A 1 105 ? -16.970 3.594 -4.198 1.00 89.75 105 GLN A N 1
ATOM 851 C CA . GLN A 1 105 ? -17.253 2.286 -4.788 1.00 89.75 105 GLN A CA 1
ATOM 852 C C . GLN A 1 105 ? -18.475 1.620 -4.151 1.00 89.75 105 GLN A C 1
ATOM 854 O O . GLN A 1 105 ? -19.351 1.139 -4.872 1.00 89.75 105 GLN A O 1
ATOM 859 N N . ALA A 1 106 ? -18.588 1.638 -2.822 1.00 90.62 106 ALA A N 1
ATOM 860 C CA . ALA A 1 106 ? -19.728 1.068 -2.112 1.00 90.62 106 ALA A CA 1
ATOM 861 C C . ALA A 1 106 ? -21.039 1.802 -2.432 1.00 90.62 106 ALA A C 1
ATOM 863 O O . ALA A 1 106 ? -22.057 1.159 -2.692 1.00 90.62 106 ALA A O 1
ATOM 864 N N . ARG A 1 107 ? -21.013 3.141 -2.500 1.00 89.31 107 ARG A N 1
ATOM 865 C CA . ARG A 1 107 ? -22.166 3.954 -2.923 1.00 89.31 107 ARG A CA 1
ATOM 866 C C . ARG A 1 107 ? -22.577 3.648 -4.360 1.00 89.31 107 ARG A C 1
ATOM 868 O O . ARG A 1 107 ? -23.760 3.440 -4.618 1.00 89.31 107 ARG A O 1
ATOM 875 N N . TRP A 1 108 ? -21.619 3.585 -5.286 1.00 89.06 108 TRP A N 1
ATOM 876 C CA . TRP A 1 108 ? -21.883 3.207 -6.677 1.00 89.06 108 TRP A CA 1
ATOM 877 C C . TRP A 1 108 ? -22.483 1.799 -6.782 1.00 89.06 108 TRP A C 1
ATOM 879 O O . TRP A 1 108 ? -23.426 1.573 -7.543 1.00 89.06 108 TRP A O 1
ATOM 889 N N . TYR A 1 109 ? -21.980 0.857 -5.986 1.00 88.00 109 TYR A N 1
ATOM 890 C CA . TYR A 1 109 ? -22.469 -0.515 -5.962 1.00 88.00 109 TYR A CA 1
ATOM 891 C C . TYR A 1 109 ? -23.895 -0.618 -5.400 1.00 88.00 109 TYR A C 1
ATOM 893 O O . TYR A 1 109 ? -24.734 -1.306 -5.981 1.00 88.00 109 TYR A O 1
ATOM 901 N N . ALA A 1 110 ? -24.213 0.133 -4.341 1.00 87.56 110 ALA A N 1
ATOM 902 C CA . ALA A 1 110 ? -25.542 0.169 -3.726 1.00 87.56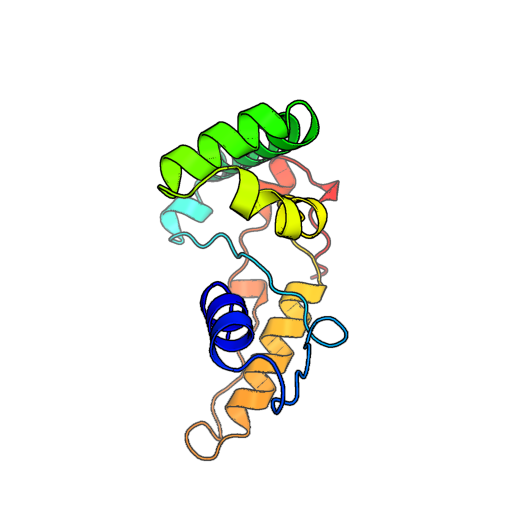 110 ALA A CA 1
ATOM 903 C C . ALA A 1 110 ? -26.637 0.764 -4.638 1.00 87.56 110 ALA A C 1
ATOM 905 O O . ALA A 1 110 ? -27.823 0.494 -4.442 1.00 87.56 110 ALA A O 1
ATOM 906 N N . GLN A 1 111 ? -26.268 1.552 -5.658 1.00 86.50 111 GLN A N 1
ATOM 907 C CA . GLN A 1 111 ? -27.212 2.075 -6.658 1.00 86.50 111 GLN A CA 1
ATOM 908 C C . GLN A 1 111 ? -27.696 1.009 -7.650 1.00 86.50 111 GLN A C 1
ATOM 910 O O . GLN A 1 111 ? -28.699 1.212 -8.337 1.00 86.50 111 GLN A O 1
ATOM 915 N N . LYS A 1 112 ? -26.997 -0.125 -7.761 1.00 86.75 112 LYS A N 1
ATOM 916 C CA . LYS A 1 112 ? -27.402 -1.221 -8.646 1.00 86.75 112 LYS A CA 1
ATOM 917 C C . LYS A 1 112 ? -28.661 -1.879 -8.085 1.00 86.75 112 LYS A C 1
ATOM 919 O O . LYS A 1 112 ? -28.707 -2.216 -6.907 1.00 86.75 112 LYS A O 1
ATOM 924 N N . GLU A 1 113 ? -29.657 -2.136 -8.937 1.00 81.56 113 GLU A N 1
ATOM 925 C CA . GLU A 1 113 ? -30.961 -2.687 -8.517 1.00 81.56 113 GLU A CA 1
ATOM 926 C C . GLU A 1 113 ? -30.843 -3.940 -7.641 1.00 81.56 113 GLU A C 1
ATOM 928 O O . GLU A 1 113 ? -31.555 -4.070 -6.650 1.00 81.56 113 GLU A O 1
ATOM 933 N N . ARG A 1 114 ? -29.887 -4.820 -7.958 1.00 83.31 114 ARG A N 1
ATOM 934 C CA . ARG A 1 114 ? -29.616 -6.055 -7.211 1.00 83.31 114 ARG A CA 1
ATOM 935 C C . ARG A 1 114 ? -29.166 -5.832 -5.757 1.00 83.31 114 ARG A C 1
ATOM 937 O O . ARG A 1 114 ? -29.308 -6.742 -4.948 1.00 83.31 114 ARG A O 1
ATOM 944 N N . TYR A 1 115 ? -28.624 -4.661 -5.431 1.00 79.38 115 TYR A N 1
ATOM 945 C CA . TYR A 1 115 ? -28.040 -4.337 -4.121 1.00 79.38 115 TYR A CA 1
ATOM 946 C C . TYR A 1 115 ? -28.722 -3.138 -3.453 1.00 79.38 115 TYR A C 1
ATOM 948 O O . TYR A 1 115 ? -28.251 -2.622 -2.438 1.00 79.38 115 TYR A O 1
ATOM 956 N N . LYS A 1 116 ? -29.860 -2.707 -4.005 1.00 77.81 116 LYS A N 1
ATOM 957 C CA . LYS A 1 116 ? -30.633 -1.579 -3.498 1.00 77.81 116 LYS A CA 1
ATOM 958 C C . LYS A 1 116 ? -31.096 -1.868 -2.067 1.00 77.81 116 LYS A C 1
ATOM 960 O O . LYS A 1 116 ? -31.774 -2.860 -1.818 1.00 77.81 116 LYS A O 1
ATOM 965 N N . GLY A 1 117 ? -30.727 -0.992 -1.133 1.00 74.69 117 GLY A N 1
ATOM 966 C CA . GLY A 1 117 ? -31.064 -1.118 0.290 1.00 74.69 117 GLY A CA 1
ATOM 967 C C . GLY A 1 117 ? -29.996 -1.788 1.162 1.00 74.69 117 GLY A C 1
ATOM 968 O O . GLY A 1 117 ? -30.191 -1.861 2.372 1.00 74.69 117 GLY A O 1
ATOM 969 N N . GLN A 1 118 ? -28.864 -2.236 0.603 1.00 81.81 118 GLN A N 1
ATOM 970 C CA . GLN A 1 118 ? -27.712 -2.613 1.429 1.00 81.81 118 GLN A CA 1
ATOM 971 C C . GLN A 1 118 ? -27.074 -1.368 2.056 1.00 81.81 118 GLN A C 1
ATOM 973 O O . GLN A 1 118 ? -26.838 -0.368 1.375 1.00 81.81 118 GLN A O 1
ATOM 978 N N . ALA A 1 119 ? -26.799 -1.434 3.360 1.00 84.62 119 ALA A N 1
ATOM 979 C CA . AL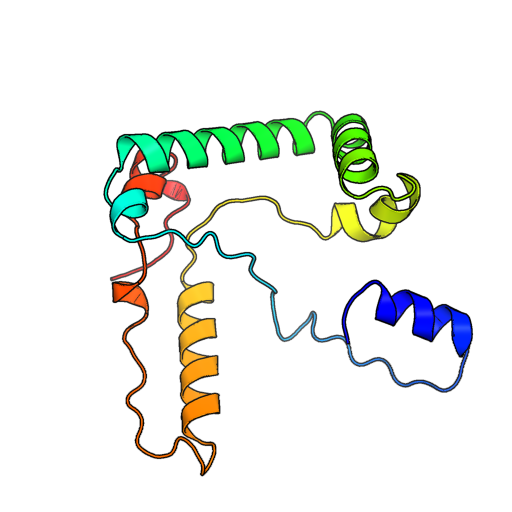A A 1 119 ? -26.076 -0.384 4.061 1.00 84.62 119 ALA A CA 1
ATOM 980 C C . ALA A 1 119 ? -24.611 -0.363 3.605 1.00 84.62 119 ALA A C 1
ATOM 982 O O . ALA A 1 119 ? -23.967 -1.409 3.519 1.00 84.62 119 ALA A O 1
ATOM 983 N N . VAL A 1 120 ? -24.090 0.832 3.326 1.00 86.94 120 VAL A N 1
ATOM 984 C CA . VAL A 1 120 ? -22.657 1.029 3.090 1.00 86.94 120 VAL A CA 1
ATOM 985 C C . VAL A 1 120 ? -21.942 0.890 4.440 1.00 86.94 120 VAL A C 1
ATOM 987 O O . VAL A 1 120 ? -22.328 1.591 5.378 1.00 86.94 120 VAL A O 1
ATOM 990 N N . PRO A 1 121 ? -20.955 -0.014 4.575 1.00 89.25 121 PRO A N 1
ATOM 991 C CA . PRO A 1 121 ? -20.237 -0.189 5.830 1.00 89.25 121 PRO A CA 1
ATOM 992 C C . PRO A 1 121 ? -19.351 1.023 6.134 1.00 89.25 121 PRO A C 1
ATOM 994 O O . PRO A 1 121 ? -18.915 1.733 5.227 1.00 89.25 121 PRO A O 1
ATOM 997 N N . ASN A 1 122 ? -19.040 1.222 7.415 1.00 91.00 122 ASN A N 1
ATOM 998 C CA . ASN A 1 122 ? -17.978 2.133 7.814 1.00 91.00 122 ASN A CA 1
ATOM 999 C C . ASN A 1 122 ? -16.625 1.444 7.594 1.00 91.00 122 ASN A C 1
ATOM 1001 O O . ASN A 1 122 ? -16.265 0.511 8.308 1.00 91.00 122 ASN A O 1
ATOM 1005 N N . PHE A 1 123 ? -15.870 1.889 6.592 1.00 92.31 123 PHE A N 1
ATOM 1006 C CA . PHE A 1 123 ? -14.601 1.252 6.241 1.00 92.31 123 PHE A CA 1
ATOM 1007 C C . PHE A 1 123 ? -13.500 1.448 7.290 1.00 92.31 123 PHE A C 1
ATOM 1009 O O . PHE A 1 123 ? -12.555 0.662 7.312 1.00 92.31 123 PHE A O 1
ATOM 1016 N N . LEU A 1 124 ? -13.634 2.430 8.190 1.00 91.56 124 LEU A N 1
ATOM 1017 C CA . LEU A 1 124 ? -12.701 2.616 9.307 1.00 91.56 124 LEU A CA 1
ATOM 1018 C C . LEU A 1 124 ? -12.671 1.403 10.247 1.00 91.56 124 LEU A C 1
ATOM 1020 O O . LEU A 1 124 ? -11.626 1.118 10.828 1.00 91.56 124 LEU A O 1
ATOM 1024 N N . ASP A 1 125 ? -13.775 0.654 10.337 1.00 91.81 125 ASP A N 1
ATOM 1025 C CA . ASP A 1 125 ? -13.888 -0.541 11.183 1.00 91.81 125 ASP A CA 1
ATOM 1026 C C . ASP A 1 125 ? -13.044 -1.717 10.655 1.00 91.81 125 ASP A C 1
ATOM 1028 O O . ASP A 1 125 ? -12.807 -2.691 11.366 1.00 91.81 125 ASP A O 1
ATOM 1032 N N . TYR A 1 126 ? -12.567 -1.627 9.410 1.00 91.75 126 TYR A N 1
ATOM 1033 C CA . TYR A 1 126 ? -11.761 -2.654 8.748 1.00 91.75 126 TYR A CA 1
ATOM 1034 C C . TYR A 1 126 ? -10.272 -2.294 8.683 1.00 91.75 126 TYR A C 1
ATOM 1036 O O . TYR A 1 126 ? -9.486 -3.038 8.093 1.00 91.75 126 TYR A O 1
ATOM 1044 N N . LEU A 1 127 ? -9.864 -1.169 9.279 1.00 92.56 127 LEU A N 1
ATOM 1045 C CA . LEU A 1 127 ? -8.472 -0.734 9.296 1.00 92.56 127 LEU A CA 1
ATOM 1046 C C . LEU A 1 127 ? -7.783 -1.091 10.609 1.00 92.56 127 LEU A C 1
ATOM 1048 O O . LEU A 1 127 ? -8.218 -0.717 11.696 1.00 92.56 127 LEU A O 1
ATOM 1052 N N . SER A 1 128 ? -6.614 -1.712 10.487 1.00 93.56 128 SER A N 1
ATOM 1053 C CA . SER A 1 128 ? -5.689 -1.895 11.600 1.00 93.56 128 SER A CA 1
ATOM 1054 C C . SER A 1 128 ? -4.627 -0.799 11.567 1.00 93.56 128 SER A C 1
ATOM 1056 O O . SER A 1 128 ? -3.626 -0.930 10.864 1.00 93.56 128 SER A O 1
ATOM 1058 N N . LEU A 1 129 ? -4.845 0.284 12.319 1.00 93.88 129 LEU A N 1
ATOM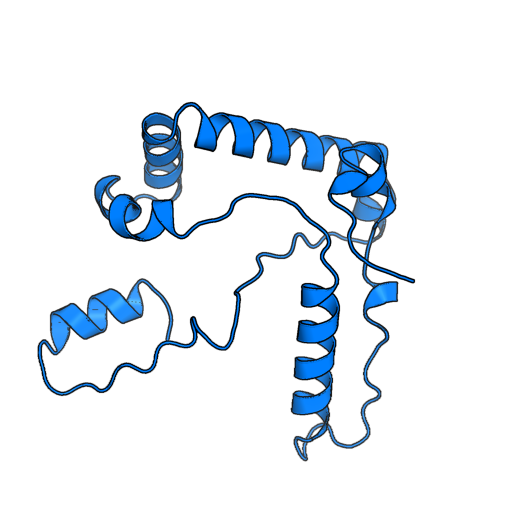 1059 C CA . LEU A 1 129 ? -3.929 1.435 12.334 1.00 93.88 129 LEU A CA 1
ATOM 1060 C C . LEU A 1 129 ? -2.684 1.186 13.195 1.00 93.88 129 LEU A C 1
ATOM 1062 O O . LEU A 1 129 ? -1.584 1.578 12.816 1.00 93.88 129 LEU A O 1
ATOM 1066 N N . ASP A 1 130 ? -2.848 0.521 14.340 1.00 95.19 130 ASP A N 1
ATOM 1067 C CA . ASP A 1 130 ? -1.806 0.387 15.367 1.00 95.19 130 ASP A CA 1
ATOM 1068 C C . ASP A 1 130 ? -0.461 -0.151 14.845 1.00 95.19 130 ASP A C 1
ATOM 1070 O O . ASP A 1 130 ? 0.574 0.400 15.232 1.00 95.19 130 ASP A O 1
ATOM 1074 N N . PRO A 1 131 ? -0.419 -1.165 13.953 1.00 96.38 131 PRO A N 1
ATOM 1075 C CA . PRO A 1 131 ? 0.847 -1.672 13.437 1.00 96.38 131 PRO A CA 1
ATOM 1076 C C . PRO A 1 131 ? 1.621 -0.626 12.633 1.00 96.38 131 PRO A C 1
ATOM 1078 O O . PRO A 1 131 ? 2.822 -0.460 12.842 1.00 96.38 131 PRO A O 1
ATOM 1081 N N . LEU A 1 132 ? 0.948 0.113 11.742 1.00 96.44 132 LEU A N 1
ATOM 1082 C CA . LEU A 1 132 ? 1.615 1.143 10.945 1.00 96.44 132 LEU A CA 1
ATOM 1083 C C . LEU A 1 132 ? 1.995 2.341 11.817 1.00 96.44 132 LEU A C 1
ATOM 1085 O O . LEU A 1 132 ? 3.123 2.810 11.720 1.00 96.44 132 LEU A O 1
ATOM 1089 N N . THR A 1 133 ? 1.133 2.743 12.758 1.00 96.12 133 THR A N 1
ATOM 1090 C CA . THR A 1 133 ? 1.443 3.786 13.751 1.00 96.12 133 THR A CA 1
ATOM 1091 C C . THR A 1 133 ? 2.714 3.470 14.550 1.00 96.12 133 THR A C 1
ATOM 1093 O O . THR A 1 133 ? 3.487 4.370 14.865 1.00 96.12 133 THR A O 1
ATOM 1096 N N . GLN A 1 134 ? 2.963 2.196 14.880 1.00 96.38 134 GLN A N 1
ATOM 1097 C CA . GLN A 1 134 ? 4.162 1.779 15.618 1.00 96.38 134 GLN A CA 1
ATOM 1098 C C . GLN A 1 134 ? 5.444 1.785 14.762 1.00 96.38 134 GLN A C 1
ATOM 1100 O O . GLN A 1 134 ? 6.556 1.840 15.302 1.00 96.38 134 GLN A O 1
ATOM 1105 N N . VAL A 1 135 ? 5.315 1.638 13.444 1.00 96.69 135 VAL A N 1
ATOM 1106 C CA . VAL A 1 135 ? 6.456 1.571 12.520 1.00 96.69 135 VAL A CA 1
ATOM 1107 C C . VAL A 1 135 ? 6.802 2.953 11.977 1.00 96.69 135 VAL A C 1
ATOM 1109 O O . VAL A 1 135 ? 7.960 3.346 12.086 1.00 96.69 135 VAL A O 1
ATOM 1112 N N . SER A 1 136 ? 5.794 3.667 11.480 1.00 95.56 136 SER A N 1
ATOM 1113 C CA . SER A 1 136 ? 5.884 4.948 10.778 1.00 95.56 136 SER A CA 1
ATOM 1114 C C . SER A 1 136 ? 4.598 5.755 11.007 1.00 95.56 136 SER A C 1
ATOM 1116 O O . SER A 1 136 ? 3.687 5.725 10.173 1.00 95.56 136 SER A O 1
ATOM 1118 N N . PRO A 1 137 ? 4.463 6.456 12.149 1.00 95.44 137 PRO A N 1
ATOM 1119 C CA . PRO A 1 137 ? 3.259 7.230 12.462 1.00 95.44 137 PRO A CA 1
ATOM 1120 C C . PRO A 1 137 ? 2.956 8.322 11.426 1.00 95.44 137 PRO A C 1
ATOM 1122 O O . PRO A 1 137 ? 1.794 8.641 11.197 1.00 95.44 137 PRO A O 1
ATOM 1125 N N . GLU A 1 138 ? 3.976 8.859 10.759 1.00 95.50 138 GLU A N 1
ATOM 1126 C CA . GLU A 1 138 ? 3.854 9.837 9.676 1.00 95.50 138 GLU A CA 1
ATOM 1127 C C . GLU A 1 138 ? 3.157 9.294 8.419 1.00 95.50 138 GLU A C 1
ATOM 1129 O O . GLU A 1 138 ? 2.648 10.082 7.627 1.00 95.50 138 GLU A O 1
ATOM 1134 N N . LYS A 1 139 ? 3.094 7.965 8.250 1.00 95.00 139 LYS A N 1
ATOM 1135 C CA . LYS A 1 139 ? 2.424 7.289 7.124 1.00 95.00 139 LYS A CA 1
ATOM 1136 C C . LYS A 1 139 ? 0.958 6.945 7.409 1.00 95.00 139 LYS A C 1
ATOM 1138 O O . LYS A 1 139 ? 0.299 6.302 6.591 1.00 95.00 139 LYS A O 1
ATOM 1143 N N . VAL A 1 140 ? 0.438 7.352 8.570 1.00 96.31 140 VAL A N 1
ATOM 1144 C CA . VAL A 1 140 ? -0.974 7.205 8.944 1.00 96.31 140 VAL A CA 1
ATOM 1145 C C . VAL A 1 140 ? -1.685 8.539 8.716 1.00 96.31 140 VAL A C 1
ATOM 1147 O O . VAL A 1 140 ? -1.722 9.403 9.587 1.00 96.31 140 VAL A O 1
ATOM 1150 N N . GLY A 1 141 ? -2.256 8.702 7.524 1.00 93.94 141 GLY A N 1
ATOM 1151 C CA . GLY A 1 141 ? -2.992 9.894 7.094 1.00 93.94 141 GLY A CA 1
ATOM 1152 C C . GLY A 1 141 ? -4.514 9.810 7.265 1.00 93.94 141 GLY A C 1
ATOM 1153 O O . GLY A 1 141 ? -5.222 10.737 6.873 1.00 93.94 141 GLY A O 1
ATOM 1154 N N . VAL A 1 142 ? -5.042 8.710 7.812 1.00 92.19 142 VAL A N 1
ATOM 1155 C CA . VAL A 1 142 ? -6.485 8.539 8.058 1.00 92.19 142 VAL A CA 1
ATOM 1156 C C . VAL A 1 142 ? -6.935 9.360 9.267 1.00 92.19 142 VAL A C 1
ATOM 1158 O O . VAL A 1 142 ? -6.354 9.271 10.349 1.00 92.19 142 VAL A O 1
ATOM 1161 N N . ILE A 1 143 ? -8.025 10.109 9.098 1.00 86.75 143 ILE A N 1
ATOM 1162 C CA . ILE A 1 143 ? -8.679 10.887 10.155 1.00 86.75 143 ILE A CA 1
ATOM 1163 C C . ILE A 1 143 ? -9.897 10.101 10.665 1.00 86.75 143 ILE A C 1
ATOM 1165 O O . ILE A 1 143 ? -10.650 9.539 9.868 1.00 86.75 143 ILE A O 1
ATOM 1169 N N . ARG A 1 144 ? -10.075 10.052 11.992 1.00 76.94 144 ARG A N 1
ATOM 1170 C CA . ARG A 1 144 ? -11.230 9.435 12.667 1.00 76.94 144 ARG A CA 1
ATOM 1171 C C . ARG A 1 144 ? -12.286 10.465 13.044 1.00 76.94 144 ARG A C 1
ATOM 1173 O O . ARG A 1 144 ? -11.886 11.586 13.431 1.00 76.94 144 ARG A O 1
#

Foldseek 3Di:
DDPPVVVVCCVPPVDDDDDDDCPVPDDDDDDDADDPVQLVVLVNLLVVLVVLVVLQVCCVVPVLVNLVVVCVVVVHDSVVCVVPSVVDDSDDAAAQVVQVVLQVVQVVVCPPPVNPPDDRDRCVVRDSVSNCCVNPVVRYHDDD